Protein AF-A0A918YU32-F1 (afdb_monomer_lite)

Radius of gyration: 14.42 Å; chains: 1; bounding box: 31×28×45 Å

Foldseek 3Di:
DPPAAFEEEEEEDPVCVVLLVVVCVVCVVVVHHYRYQDDDPDDDDPVVVVVSVVVSLVSLVPGQKYKYFDPDDDDDDDDPPDPDDDDPVCPPTRIDIDGSDD

Organism: NCBI:txid68171

Structure (mmCIF, N/CA/C/O backbone):
data_AF-A0A918YU32-F1
#
_entry.id   AF-A0A918YU32-F1
#
loop_
_atom_site.group_PDB
_atom_site.id
_atom_site.type_symbol
_atom_site.label_atom_id
_atom_site.label_alt_id
_atom_site.label_comp_id
_atom_site.label_asym_id
_atom_site.label_entity_id
_atom_site.label_seq_id
_atom_site.pdbx_PDB_ins_code
_atom_site.Cartn_x
_atom_site.Cartn_y
_atom_site.Cartn_z
_atom_site.occupancy
_atom_site.B_iso_or_equiv
_atom_site.auth_seq_id
_atom_site.auth_comp_id
_atom_site.auth_asym_id
_atom_site.auth_atom_id
_atom_site.pdbx_PDB_model_num
ATOM 1 N N . MET A 1 1 ? -14.537 6.578 18.518 1.00 50.47 1 MET A N 1
ATOM 2 C CA . MET A 1 1 ? -13.839 6.345 17.236 1.00 50.47 1 MET A CA 1
ATOM 3 C C . MET A 1 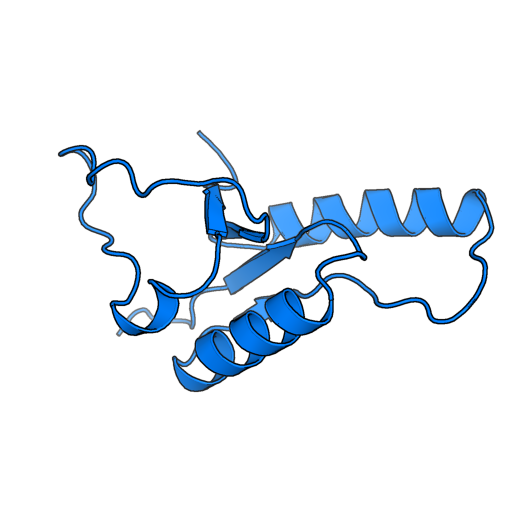1 ? -12.836 7.479 17.089 1.00 50.47 1 MET A C 1
ATOM 5 O O . MET A 1 1 ? -13.230 8.586 17.435 1.00 50.47 1 MET A O 1
ATOM 9 N N . PRO A 1 2 ? -11.564 7.239 16.723 1.00 58.81 2 PRO A N 1
ATOM 10 C CA . PRO A 1 2 ? -10.628 8.339 16.476 1.00 58.81 2 PRO A CA 1
ATOM 11 C C . PRO A 1 2 ? -11.186 9.278 15.392 1.00 58.81 2 PRO A C 1
ATOM 13 O O . PRO A 1 2 ? -11.921 8.820 14.519 1.00 58.81 2 PRO A O 1
ATOM 16 N N . ASP A 1 3 ? -10.837 10.567 15.448 1.00 81.81 3 ASP A N 1
ATOM 17 C CA . ASP A 1 3 ? -11.361 11.611 14.543 1.00 81.81 3 ASP A CA 1
ATOM 18 C C . ASP A 1 3 ? -11.017 11.382 13.061 1.00 81.81 3 ASP A C 1
ATOM 20 O O . ASP A 1 3 ? -11.610 11.997 12.175 1.00 81.81 3 ASP A O 1
ATOM 24 N N . ARG A 1 4 ? -10.076 10.475 12.773 1.00 89.44 4 ARG A N 1
ATOM 25 C CA . ARG A 1 4 ? -9.754 10.018 11.421 1.00 89.44 4 ARG A CA 1
ATOM 26 C C . ARG A 1 4 ? -9.454 8.516 11.383 1.00 89.44 4 ARG A C 1
ATOM 28 O O . ARG A 1 4 ? -8.981 7.974 12.389 1.00 89.44 4 ARG A O 1
ATOM 35 N N . PRO A 1 5 ? -9.665 7.856 10.229 1.00 92.25 5 PRO A N 1
ATOM 36 C CA . PRO A 1 5 ? -9.163 6.508 9.984 1.00 92.25 5 PRO A CA 1
ATOM 37 C C . PRO A 1 5 ? -7.652 6.388 10.236 1.00 92.25 5 PRO A C 1
ATOM 39 O O . PRO A 1 5 ? -6.893 7.334 9.997 1.00 92.25 5 PRO A O 1
ATOM 42 N N . GLU A 1 6 ? -7.219 5.211 10.692 1.00 92.19 6 GLU A N 1
ATOM 43 C CA . GLU A 1 6 ? -5.797 4.851 10.759 1.00 92.19 6 GLU A CA 1
ATOM 44 C C . GLU A 1 6 ? -5.225 4.755 9.337 1.00 92.19 6 GLU A C 1
ATOM 46 O O . GLU A 1 6 ? -5.887 4.227 8.442 1.00 92.19 6 GLU A O 1
ATOM 51 N N . ILE A 1 7 ? -4.005 5.248 9.130 1.00 94.56 7 ILE A N 1
ATOM 52 C CA . ILE A 1 7 ? -3.263 5.130 7.874 1.00 94.56 7 ILE A CA 1
ATOM 53 C C . ILE A 1 7 ? -2.181 4.065 8.053 1.00 94.56 7 ILE A C 1
ATOM 55 O O . ILE A 1 7 ? -1.308 4.192 8.912 1.00 94.56 7 ILE A O 1
ATOM 59 N N . VAL A 1 8 ? -2.209 3.020 7.230 1.00 93.62 8 VAL A N 1
ATOM 60 C CA . VAL A 1 8 ? -1.243 1.917 7.278 1.00 93.62 8 VAL A CA 1
ATOM 61 C C . VAL A 1 8 ? -0.503 1.823 5.957 1.00 93.62 8 VAL A C 1
ATOM 63 O O . VAL A 1 8 ? -1.113 1.573 4.919 1.00 93.62 8 VAL A O 1
ATOM 66 N N . CYS A 1 9 ? 0.821 1.962 5.994 1.00 94.69 9 CYS A N 1
ATOM 67 C CA . CYS A 1 9 ? 1.659 1.624 4.850 1.00 94.69 9 CYS A CA 1
ATOM 68 C C . CYS A 1 9 ? 1.936 0.125 4.875 1.00 94.69 9 CYS A C 1
ATOM 70 O O . CYS A 1 9 ? 2.536 -0.372 5.827 1.00 94.69 9 CYS A O 1
ATOM 72 N N . ILE A 1 10 ? 1.530 -0.596 3.834 1.00 92.75 10 ILE A N 1
ATOM 73 C CA . ILE A 1 10 ? 1.932 -1.992 3.661 1.00 92.75 10 ILE A CA 1
ATOM 74 C C . ILE A 1 10 ? 3.202 -2.043 2.812 1.00 92.75 10 ILE A C 1
ATOM 76 O O . ILE A 1 10 ? 3.377 -1.263 1.874 1.00 92.75 10 ILE A O 1
ATOM 80 N N . CYS A 1 11 ? 4.114 -2.941 3.147 1.00 89.38 11 CYS A N 1
ATOM 81 C CA . CYS A 1 11 ? 5.320 -3.184 2.369 1.00 89.38 11 CYS A CA 1
ATOM 82 C C . CYS A 1 11 ? 5.707 -4.658 2.434 1.00 89.38 11 CYS A C 1
ATOM 84 O O . CYS A 1 11 ? 5.215 -5.413 3.269 1.00 89.38 11 CYS A O 1
ATOM 86 N N . GLY A 1 12 ? 6.577 -5.092 1.534 1.00 86.50 12 GLY A N 1
ATOM 87 C CA . GLY A 1 12 ? 6.962 -6.490 1.438 1.00 86.50 12 GLY A CA 1
ATOM 88 C C . GLY A 1 12 ? 7.717 -6.762 0.150 1.00 86.50 12 GLY A C 1
ATOM 89 O O . GLY A 1 12 ? 7.856 -5.899 -0.715 1.00 86.50 12 GLY A O 1
ATOM 90 N N . SER A 1 13 ? 8.228 -7.982 0.029 1.00 83.75 13 SER A N 1
ATOM 91 C CA . SER A 1 13 ? 8.819 -8.436 -1.227 1.00 83.75 13 SER A CA 1
ATOM 92 C C . SER A 1 13 ? 7.726 -8.613 -2.284 1.00 83.75 13 SER A C 1
ATOM 94 O O . SER A 1 13 ? 6.642 -9.101 -1.971 1.00 83.75 13 SER A O 1
ATOM 96 N N . THR A 1 14 ? 8.028 -8.292 -3.545 1.00 83.00 14 THR A N 1
ATOM 97 C CA . THR A 1 14 ? 7.114 -8.496 -4.686 1.00 83.00 14 THR A CA 1
ATOM 98 C C . THR A 1 14 ? 6.679 -9.953 -4.855 1.00 83.00 14 THR A C 1
ATOM 100 O O . THR A 1 14 ? 5.617 -10.211 -5.409 1.00 83.00 14 THR A O 1
ATOM 103 N N . ARG A 1 15 ? 7.436 -10.911 -4.300 1.00 84.00 15 ARG A N 1
ATOM 104 C CA . ARG A 1 15 ? 7.045 -12.329 -4.224 1.00 84.00 15 ARG A CA 1
ATOM 105 C C . ARG A 1 15 ? 5.794 -12.597 -3.376 1.00 84.00 15 ARG A C 1
ATOM 107 O O . ARG A 1 15 ? 5.318 -13.721 -3.394 1.00 84.00 15 ARG A O 1
ATOM 114 N N . PHE A 1 16 ? 5.314 -11.604 -2.624 1.00 85.62 16 PHE A N 1
ATOM 115 C CA . PHE A 1 16 ? 4.146 -11.688 -1.743 1.00 85.62 16 PHE A CA 1
ATOM 116 C C . PHE A 1 16 ? 3.023 -10.730 -2.151 1.00 85.62 16 PHE A C 1
ATOM 118 O O . PHE A 1 16 ? 2.330 -10.164 -1.302 1.00 85.62 16 PHE A O 1
ATOM 125 N N . VAL A 1 17 ? 2.898 -10.440 -3.449 1.00 86.81 17 VAL A N 1
ATOM 126 C CA . VAL A 1 17 ? 1.906 -9.474 -3.941 1.00 86.81 17 VAL A CA 1
ATOM 127 C C . VAL A 1 17 ? 0.477 -9.906 -3.608 1.00 86.81 17 VAL A C 1
ATOM 129 O O . VAL A 1 17 ? -0.330 -9.075 -3.200 1.00 86.81 17 VAL A O 1
ATOM 132 N N . ASP A 1 18 ? 0.176 -11.203 -3.676 1.00 87.88 18 ASP A N 1
ATOM 133 C CA . ASP A 1 18 ? -1.161 -11.720 -3.388 1.00 87.88 18 ASP A CA 1
ATOM 134 C C . ASP A 1 18 ? -1.504 -11.625 -1.896 1.00 87.88 18 ASP A C 1
ATOM 136 O O . ASP A 1 18 ? -2.616 -11.231 -1.536 1.00 87.88 18 ASP A O 1
ATOM 140 N N . GLU A 1 19 ? -0.541 -11.883 -1.010 1.00 86.62 19 GLU A N 1
ATOM 141 C CA . GLU A 1 19 ? -0.697 -11.677 0.428 1.00 86.62 19 GLU A CA 1
ATOM 142 C C . GLU A 1 19 ? -0.841 -10.191 0.766 1.00 86.62 19 GLU A C 1
ATOM 144 O O . GLU A 1 19 ? -1.705 -9.824 1.563 1.00 86.62 19 GLU A O 1
ATOM 149 N N . MET A 1 20 ? -0.053 -9.314 0.134 1.00 89.00 20 MET A N 1
ATOM 150 C CA . MET A 1 20 ? -0.198 -7.864 0.298 1.00 89.00 20 MET A CA 1
ATOM 151 C C . MET A 1 20 ? -1.579 -7.378 -0.167 1.00 89.00 20 MET A C 1
ATOM 153 O O . MET A 1 20 ? -2.195 -6.560 0.518 1.00 89.00 20 MET A O 1
ATOM 157 N N . ARG A 1 21 ? -2.109 -7.909 -1.277 1.00 90.31 21 ARG A N 1
ATOM 158 C CA . ARG A 1 21 ? -3.471 -7.621 -1.762 1.00 90.31 21 ARG A CA 1
ATOM 159 C C . ARG A 1 21 ? -4.544 -8.124 -0.797 1.00 90.31 21 ARG A C 1
ATOM 161 O O . ARG A 1 21 ? -5.522 -7.415 -0.560 1.00 90.31 21 ARG A O 1
ATOM 168 N N . ALA A 1 22 ? -4.366 -9.312 -0.217 1.00 88.81 22 ALA A N 1
ATOM 169 C CA . ALA A 1 22 ? -5.278 -9.842 0.794 1.00 88.81 22 ALA A CA 1
ATOM 170 C C . ALA A 1 22 ? -5.309 -8.947 2.042 1.00 88.81 22 ALA A C 1
ATOM 172 O O . ALA A 1 22 ? -6.382 -8.509 2.447 1.00 88.81 22 ALA A O 1
ATOM 173 N N . VAL A 1 23 ? -4.139 -8.578 2.574 1.00 87.31 23 VAL A N 1
ATOM 174 C CA . VAL A 1 23 ? -4.044 -7.686 3.738 1.00 87.31 23 VAL A CA 1
ATOM 175 C C . VAL A 1 23 ? -4.616 -6.299 3.443 1.00 87.31 23 VAL A C 1
ATOM 177 O O . VAL A 1 23 ? -5.307 -5.733 4.287 1.00 87.31 23 VAL A O 1
ATOM 180 N N . ASN A 1 24 ? -4.373 -5.752 2.248 1.00 92.69 24 ASN A N 1
ATOM 181 C CA . ASN A 1 24 ? -4.965 -4.484 1.824 1.00 92.69 24 ASN A CA 1
ATOM 182 C C . ASN A 1 24 ? -6.500 -4.534 1.890 1.00 92.69 24 ASN A C 1
ATOM 184 O O . ASN A 1 24 ? -7.132 -3.663 2.490 1.00 92.69 24 ASN A O 1
ATOM 188 N N . ARG A 1 25 ? -7.097 -5.584 1.316 1.00 89.12 25 ARG A N 1
ATOM 189 C CA . ARG A 1 25 ? -8.550 -5.782 1.320 1.00 89.12 25 ARG A CA 1
ATOM 190 C C . ARG A 1 25 ? -9.101 -5.882 2.743 1.00 89.12 25 ARG A C 1
ATOM 192 O O . ARG A 1 25 ? -10.076 -5.204 3.056 1.00 89.12 25 ARG A O 1
ATOM 199 N N . ASP A 1 26 ? -8.468 -6.681 3.597 1.00 87.38 26 ASP A N 1
ATOM 200 C CA . ASP A 1 26 ? -8.938 -6.914 4.965 1.00 87.38 26 ASP A CA 1
ATOM 201 C C . ASP A 1 26 ? -8.848 -5.628 5.814 1.00 87.38 26 ASP A C 1
ATOM 203 O O . ASP A 1 26 ? -9.813 -5.246 6.475 1.00 87.38 26 ASP A O 1
ATOM 207 N N . LEU A 1 27 ? -7.742 -4.878 5.710 1.00 87.31 27 LEU A N 1
ATOM 208 C CA . LEU A 1 27 ? -7.585 -3.567 6.357 1.00 87.31 27 LEU A CA 1
ATOM 209 C C . LEU A 1 27 ? -8.603 -2.540 5.846 1.00 87.31 27 LEU A C 1
ATOM 211 O O . LEU A 1 27 ? -9.184 -1.794 6.636 1.00 87.31 27 LEU A O 1
ATOM 215 N N . THR A 1 28 ? -8.849 -2.517 4.537 1.00 92.25 28 THR A N 1
ATOM 216 C CA . THR A 1 28 ? -9.846 -1.626 3.936 1.00 92.25 28 THR A CA 1
ATOM 217 C C . THR A 1 28 ? -11.240 -1.912 4.499 1.00 92.25 28 THR A C 1
ATOM 219 O O . THR A 1 28 ? -11.944 -0.982 4.892 1.00 92.25 28 THR A O 1
ATOM 222 N N . PHE A 1 29 ? -11.633 -3.186 4.620 1.00 89.69 29 PHE A N 1
ATOM 223 C CA . PHE A 1 29 ? -12.908 -3.555 5.246 1.00 89.69 29 PHE A CA 1
ATOM 224 C C . PHE A 1 29 ? -12.971 -3.224 6.742 1.00 89.69 29 PHE A C 1
ATOM 226 O O . PHE A 1 29 ? -14.051 -2.927 7.250 1.00 89.69 29 PHE A O 1
ATOM 233 N N . ALA A 1 30 ? -11.830 -3.195 7.431 1.00 88.44 30 ALA A N 1
ATOM 234 C CA . ALA A 1 30 ? -11.721 -2.724 8.810 1.00 88.44 30 ALA A CA 1
ATOM 235 C C . ALA A 1 30 ? -11.762 -1.183 8.949 1.00 88.44 30 ALA A C 1
ATOM 237 O O . ALA A 1 30 ? -11.647 -0.665 10.061 1.00 88.44 30 ALA A O 1
ATOM 238 N N . GLY A 1 31 ? -11.929 -0.438 7.848 1.00 91.44 31 GLY A N 1
ATOM 239 C CA . GLY A 1 31 ? -12.014 1.025 7.852 1.00 91.44 31 GLY A CA 1
ATOM 240 C C . GLY A 1 31 ? -10.659 1.730 7.960 1.00 91.44 31 GLY A C 1
ATOM 241 O O . GLY A 1 31 ? -10.598 2.868 8.423 1.00 91.44 31 GLY A O 1
ATOM 242 N N . VAL A 1 32 ? -9.574 1.062 7.562 1.00 94.12 32 VAL A N 1
ATOM 243 C CA . VAL A 1 32 ? -8.206 1.601 7.546 1.00 94.12 32 VAL A CA 1
ATOM 244 C C . VAL A 1 32 ? -7.883 2.170 6.161 1.00 94.12 32 VAL A C 1
ATOM 246 O O . VAL A 1 32 ? -8.204 1.563 5.141 1.00 94.12 32 VAL A O 1
ATOM 249 N N . ILE A 1 33 ? -7.200 3.315 6.110 1.00 95.94 33 ILE A N 1
ATOM 250 C CA . ILE A 1 33 ? -6.612 3.838 4.872 1.00 95.94 33 ILE A CA 1
ATOM 251 C C . ILE A 1 33 ? -5.314 3.078 4.608 1.00 95.94 33 ILE A C 1
ATOM 253 O O . ILE A 1 33 ? -4.357 3.180 5.375 1.00 95.94 33 ILE A O 1
ATOM 257 N N . VAL A 1 34 ? -5.263 2.332 3.508 1.00 95.25 34 VAL A N 1
ATOM 258 C CA . VAL A 1 34 ? -4.088 1.535 3.148 1.00 95.25 34 VAL A CA 1
ATOM 259 C C . VAL A 1 34 ? -3.254 2.245 2.089 1.00 95.25 34 VAL A C 1
ATOM 261 O O . VAL A 1 34 ? -3.739 2.597 1.015 1.00 95.25 34 VAL A O 1
ATOM 264 N N . VAL A 1 35 ? -1.965 2.405 2.372 1.00 96.00 35 VAL A N 1
ATOM 265 C CA . VAL A 1 35 ? -0.965 2.900 1.428 1.00 96.00 35 VAL A CA 1
ATOM 266 C C . VAL A 1 35 ? -0.160 1.706 0.916 1.00 96.00 35 VAL A C 1
ATOM 268 O O . VAL A 1 35 ? 0.772 1.235 1.567 1.00 96.00 35 VAL A O 1
ATOM 271 N N . ALA A 1 36 ? -0.551 1.185 -0.247 1.00 91.06 36 ALA A N 1
ATOM 272 C CA . ALA A 1 36 ? 0.076 0.022 -0.875 1.00 91.06 36 ALA A CA 1
ATOM 273 C C . ALA A 1 36 ? 1.340 0.386 -1.683 1.00 91.06 36 ALA A C 1
ATOM 275 O O . ALA A 1 36 ? 1.459 1.525 -2.167 1.00 91.06 36 ALA A O 1
ATOM 276 N N . PRO A 1 37 ? 2.305 -0.541 -1.859 1.00 84.88 37 PRO A N 1
ATOM 277 C CA . PRO A 1 37 ? 3.400 -0.354 -2.806 1.00 84.88 37 PRO A CA 1
ATOM 278 C C . PRO A 1 37 ? 2.849 -0.215 -4.232 1.00 84.88 37 PRO A C 1
ATOM 280 O O . PRO A 1 37 ? 1.742 -0.651 -4.529 1.00 84.88 37 PRO A O 1
ATOM 283 N N . GLY A 1 38 ? 3.609 0.445 -5.108 1.00 81.00 38 GLY A N 1
ATOM 284 C CA . GLY A 1 38 ? 3.268 0.450 -6.530 1.00 81.00 38 GLY A CA 1
ATOM 285 C C . GLY A 1 38 ? 3.581 -0.919 -7.120 1.00 81.00 38 GLY A C 1
ATOM 286 O O . GLY A 1 38 ? 4.708 -1.389 -6.977 1.00 81.00 38 GLY A O 1
ATOM 287 N N . GLU A 1 39 ? 2.599 -1.549 -7.752 1.00 76.50 39 GLU A N 1
ATOM 288 C CA . GLU A 1 39 ? 2.818 -2.742 -8.564 1.00 76.50 39 GLU A CA 1
ATOM 289 C C . GLU A 1 39 ? 3.272 -2.277 -9.954 1.00 76.50 39 GLU A C 1
ATOM 291 O O . GLU A 1 39 ? 2.632 -1.421 -10.566 1.00 76.50 39 GLU A O 1
ATOM 296 N N . ALA A 1 40 ? 4.422 -2.767 -10.411 1.00 71.44 40 ALA A N 1
ATOM 297 C CA . ALA A 1 40 ? 4.911 -2.533 -11.762 1.00 71.44 40 ALA A CA 1
ATOM 298 C C . ALA A 1 40 ? 4.929 -3.881 -12.481 1.00 71.44 40 ALA A C 1
ATOM 300 O O . ALA A 1 40 ? 5.677 -4.773 -12.080 1.00 71.44 40 ALA A O 1
ATOM 301 N N . ASP A 1 41 ? 4.093 -4.019 -13.509 1.00 69.50 41 ASP A N 1
ATOM 302 C CA . ASP A 1 41 ? 4.005 -5.241 -14.318 1.00 69.50 41 ASP A CA 1
ATOM 303 C C . ASP A 1 41 ? 5.200 -5.385 -15.284 1.00 69.50 41 ASP A C 1
ATOM 305 O O . ASP A 1 41 ? 5.497 -6.481 -15.756 1.00 69.50 41 ASP A O 1
ATOM 309 N N . ASP A 1 42 ? 5.924 -4.286 -15.526 1.00 74.81 42 ASP A N 1
ATOM 310 C CA . ASP A 1 42 ? 7.033 -4.192 -16.475 1.00 74.81 42 ASP A CA 1
ATOM 311 C C . ASP A 1 42 ? 8.411 -4.079 -15.801 1.00 74.81 42 ASP A C 1
ATOM 313 O O . ASP A 1 42 ? 8.560 -3.654 -14.651 1.00 74.81 42 ASP A O 1
ATOM 317 N N . LEU A 1 43 ? 9.456 -4.387 -16.577 1.00 77.88 43 LEU A N 1
ATOM 318 C CA . LEU A 1 43 ? 10.846 -4.077 -16.237 1.00 77.88 43 LEU A CA 1
ATOM 319 C C . LEU A 1 43 ? 11.012 -2.567 -16.008 1.00 77.88 43 LEU A C 1
ATOM 321 O O . LEU A 1 43 ? 11.017 -1.771 -16.947 1.00 77.88 43 LEU A O 1
ATOM 325 N N . ILE A 1 44 ? 11.186 -2.177 -14.746 1.00 85.62 44 ILE A N 1
ATOM 326 C CA . ILE A 1 44 ? 11.476 -0.793 -14.374 1.00 85.62 44 ILE A CA 1
ATOM 327 C C . ILE A 1 44 ? 12.951 -0.464 -14.614 1.00 85.62 44 ILE A C 1
ATOM 329 O O . ILE A 1 44 ? 13.849 -1.251 -14.319 1.00 85.62 44 ILE A O 1
ATOM 333 N N . THR A 1 45 ? 13.208 0.739 -15.116 1.00 91.81 45 THR A N 1
ATOM 334 C CA . THR A 1 45 ? 14.564 1.296 -15.200 1.00 91.81 45 THR A CA 1
ATOM 335 C C . THR A 1 45 ? 15.119 1.597 -13.806 1.00 91.81 45 THR A C 1
ATOM 337 O O . THR A 1 45 ? 14.360 1.860 -12.869 1.00 91.81 45 THR A O 1
ATOM 340 N N . ASP A 1 46 ? 16.444 1.678 -13.671 1.00 90.62 46 ASP A N 1
ATOM 341 C CA . ASP A 1 46 ? 17.087 2.065 -12.405 1.00 90.62 46 ASP A CA 1
ATOM 342 C C . ASP A 1 46 ? 16.596 3.427 -11.897 1.00 90.62 46 ASP A C 1
ATOM 344 O O . ASP A 1 46 ? 16.352 3.607 -10.705 1.00 90.62 46 ASP A O 1
ATOM 348 N N . LYS A 1 47 ? 16.353 4.377 -12.810 1.00 92.19 47 LYS A N 1
ATOM 349 C CA . LYS A 1 47 ? 15.802 5.695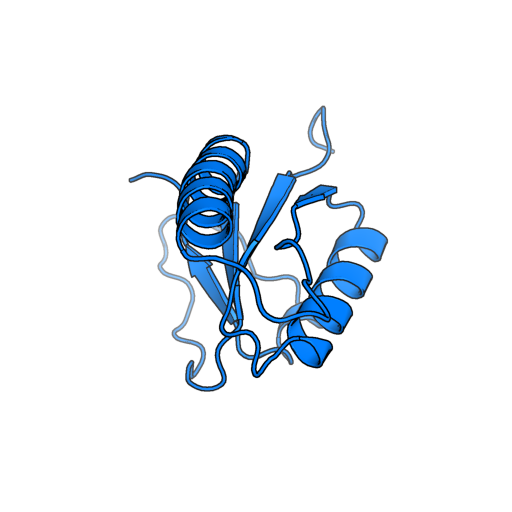 -12.466 1.00 92.19 47 LYS A CA 1
ATOM 350 C C . LYS A 1 47 ? 14.392 5.591 -11.878 1.00 92.19 47 LYS A C 1
ATOM 352 O O . LYS A 1 47 ? 14.084 6.283 -10.908 1.00 92.19 47 LYS A O 1
ATOM 357 N N . GLN A 1 48 ? 13.535 4.745 -12.453 1.00 90.50 48 GLN A N 1
ATOM 358 C CA . GLN A 1 48 ? 12.193 4.496 -11.918 1.00 90.50 48 GLN A CA 1
ATOM 359 C C . GLN A 1 48 ? 12.266 3.789 -10.568 1.00 90.50 48 GLN A C 1
ATOM 361 O O . GLN A 1 48 ? 11.552 4.183 -9.653 1.00 90.50 48 GLN A O 1
ATOM 366 N N . LYS A 1 49 ? 13.167 2.815 -10.412 1.00 87.31 49 LYS A N 1
ATOM 367 C CA . LYS A 1 49 ? 13.399 2.139 -9.135 1.00 87.31 49 LYS A CA 1
ATOM 368 C C . LYS A 1 49 ? 13.786 3.126 -8.036 1.00 87.31 49 LYS A C 1
ATOM 370 O O . LYS A 1 49 ? 13.120 3.166 -7.011 1.00 87.31 49 LYS A O 1
ATOM 375 N N . THR A 1 50 ? 14.770 3.996 -8.273 1.00 90.69 50 THR A N 1
ATOM 376 C CA . THR A 1 50 ? 15.165 5.025 -7.295 1.00 90.69 50 THR A CA 1
ATOM 377 C C . THR A 1 50 ? 14.008 5.967 -6.944 1.00 90.69 50 THR A C 1
ATOM 379 O O . THR A 1 50 ? 13.833 6.328 -5.781 1.00 90.69 50 THR A O 1
ATOM 382 N N . ALA A 1 51 ? 13.192 6.356 -7.928 1.00 90.94 51 ALA A N 1
ATOM 383 C CA . ALA A 1 51 ? 12.013 7.183 -7.678 1.00 90.94 51 ALA A CA 1
ATOM 384 C C . ALA A 1 51 ? 10.950 6.446 -6.842 1.00 90.94 51 ALA A C 1
ATOM 386 O O . ALA A 1 51 ? 10.352 7.045 -5.948 1.00 90.94 51 ALA A O 1
ATOM 387 N N . LEU A 1 52 ? 10.736 5.152 -7.098 1.00 89.62 52 LEU A N 1
ATOM 388 C CA . LEU A 1 52 ? 9.824 4.304 -6.329 1.00 89.62 52 LEU A CA 1
ATOM 389 C C . LEU A 1 52 ? 10.326 4.066 -4.900 1.00 89.62 52 LEU A C 1
ATOM 391 O O . LEU A 1 52 ? 9.517 4.121 -3.977 1.00 89.62 52 LEU A O 1
ATOM 395 N N . ASP A 1 53 ? 11.633 3.890 -4.700 1.00 87.44 53 ASP A N 1
ATOM 396 C CA . ASP A 1 53 ? 12.249 3.751 -3.375 1.00 87.44 53 ASP A CA 1
ATOM 397 C C . ASP A 1 53 ? 12.040 5.026 -2.540 1.00 87.44 53 ASP A C 1
ATOM 399 O O . ASP A 1 53 ? 11.566 4.971 -1.404 1.00 87.44 53 ASP A O 1
ATOM 403 N N . ALA A 1 54 ? 12.305 6.200 -3.125 1.00 91.50 54 ALA A N 1
ATOM 404 C CA . ALA A 1 54 ? 12.061 7.481 -2.464 1.00 91.50 54 ALA A CA 1
ATOM 405 C C . ALA A 1 54 ? 10.568 7.696 -2.157 1.00 91.50 54 ALA A C 1
ATOM 407 O O . ALA A 1 54 ? 10.216 8.159 -1.070 1.00 91.50 54 ALA A O 1
ATOM 408 N N . LEU A 1 55 ? 9.679 7.331 -3.088 1.00 92.38 55 LEU A N 1
ATOM 409 C CA . LEU A 1 55 ? 8.234 7.381 -2.870 1.00 92.38 55 LEU A CA 1
ATOM 410 C C . LEU A 1 55 ? 7.802 6.435 -1.742 1.00 92.38 55 LEU A C 1
ATOM 412 O O . LEU A 1 55 ? 6.931 6.793 -0.952 1.00 92.38 55 LEU A O 1
ATOM 416 N N . HIS A 1 56 ? 8.405 5.251 -1.636 1.00 88.88 56 HIS A N 1
ATOM 417 C CA . HIS A 1 56 ? 8.100 4.289 -0.582 1.00 88.88 56 HIS A CA 1
ATOM 418 C C . HIS A 1 56 ? 8.421 4.839 0.812 1.00 88.88 56 HIS A C 1
ATOM 420 O O . HIS A 1 56 ? 7.602 4.717 1.719 1.00 88.88 56 HIS A O 1
ATOM 426 N N . LEU A 1 57 ? 9.550 5.533 0.968 1.00 89.69 57 LEU A N 1
ATOM 427 C CA . LEU A 1 57 ? 9.892 6.205 2.226 1.00 89.69 57 LEU A CA 1
ATOM 428 C C . LEU A 1 57 ? 8.871 7.291 2.592 1.00 89.69 57 LEU A C 1
ATOM 430 O O . LEU A 1 57 ? 8.425 7.359 3.731 1.00 89.69 57 LEU A O 1
ATOM 434 N N . ARG A 1 58 ? 8.400 8.077 1.616 1.00 93.19 58 ARG A N 1
ATOM 435 C CA . ARG A 1 58 ? 7.341 9.074 1.859 1.00 93.19 58 ARG A CA 1
ATOM 436 C C . ARG A 1 58 ? 6.002 8.448 2.251 1.00 93.19 58 ARG A C 1
ATOM 438 O O . ARG A 1 58 ? 5.260 9.035 3.031 1.00 93.19 58 ARG A O 1
ATOM 445 N N . LYS A 1 59 ? 5.684 7.263 1.721 1.00 91.81 59 LYS A N 1
ATOM 446 C CA . LYS A 1 59 ? 4.501 6.486 2.126 1.00 91.81 59 LYS A CA 1
ATOM 447 C C . LYS A 1 59 ? 4.608 6.020 3.579 1.00 91.81 59 LYS A C 1
ATOM 449 O O . LYS A 1 59 ? 3.606 6.045 4.287 1.00 91.81 59 LYS A O 1
ATOM 454 N N . ILE A 1 60 ? 5.809 5.636 4.012 1.00 88.19 60 ILE A N 1
ATOM 455 C CA . ILE A 1 60 ? 6.101 5.291 5.407 1.00 88.19 60 ILE A CA 1
ATOM 456 C C . ILE A 1 60 ? 5.933 6.518 6.310 1.00 88.19 60 ILE A C 1
ATOM 458 O O . ILE A 1 60 ? 5.219 6.418 7.302 1.00 88.19 60 ILE A O 1
ATOM 462 N N . ASP A 1 61 ? 6.505 7.667 5.934 1.00 88.75 61 ASP A N 1
ATOM 463 C CA . ASP A 1 61 ? 6.397 8.921 6.700 1.00 88.75 61 ASP A CA 1
ATOM 464 C C . ASP A 1 61 ? 4.937 9.360 6.922 1.00 88.75 61 ASP A C 1
ATOM 466 O O . ASP A 1 61 ? 4.606 9.951 7.947 1.00 88.75 61 ASP A O 1
ATOM 470 N N . LEU A 1 62 ? 4.062 9.099 5.945 1.00 91.44 62 LEU A N 1
ATOM 471 C CA . LEU A 1 62 ? 2.641 9.456 5.996 1.00 91.44 62 LEU A CA 1
ATOM 472 C C . LEU A 1 62 ? 1.821 8.546 6.927 1.00 91.44 62 LEU A C 1
ATOM 474 O O . LEU A 1 62 ? 0.747 8.943 7.380 1.00 91.44 62 LEU A O 1
ATOM 478 N N . ALA A 1 63 ? 2.266 7.312 7.149 1.00 91.12 63 ALA A N 1
ATOM 479 C CA . ALA A 1 63 ? 1.471 6.303 7.831 1.00 91.12 63 ALA A CA 1
ATOM 480 C C . ALA A 1 63 ? 1.570 6.412 9.356 1.00 91.12 63 ALA A C 1
ATOM 482 O O . ALA A 1 63 ? 2.598 6.783 9.910 1.00 91.12 63 ALA A O 1
ATOM 483 N N . ASP A 1 64 ? 0.507 6.005 10.050 1.00 90.06 64 ASP A N 1
ATOM 484 C CA . ASP A 1 64 ? 0.514 5.846 11.507 1.00 90.06 64 ASP A CA 1
ATOM 485 C C . ASP A 1 64 ? 1.312 4.599 11.917 1.00 90.06 64 ASP A C 1
ATOM 487 O O . ASP A 1 64 ? 1.937 4.553 12.978 1.00 90.06 64 ASP A O 1
ATOM 491 N N . ARG A 1 65 ? 1.292 3.565 11.064 1.00 87.56 65 ARG A N 1
ATOM 492 C CA . ARG A 1 65 ? 2.083 2.342 11.223 1.00 87.56 65 ARG A CA 1
ATOM 493 C C . ARG A 1 65 ? 2.478 1.719 9.887 1.00 87.56 65 ARG A C 1
ATOM 495 O O . ARG A 1 65 ? 1.776 1.869 8.887 1.00 87.56 65 ARG A O 1
ATOM 502 N N . VAL A 1 66 ? 3.573 0.964 9.891 1.00 87.31 66 VAL A N 1
ATOM 503 C CA . VAL A 1 66 ? 4.042 0.181 8.744 1.00 87.31 66 VAL A CA 1
ATOM 504 C C . VAL A 1 66 ? 3.799 -1.298 9.004 1.00 87.31 66 VAL A C 1
ATOM 506 O O . VAL A 1 66 ? 4.049 -1.819 10.093 1.00 87.31 66 VAL A O 1
ATOM 509 N N . LEU A 1 67 ? 3.301 -1.983 7.988 1.00 89.00 67 LEU A N 1
ATOM 510 C CA . LEU A 1 67 ? 2.973 -3.390 8.034 1.00 89.00 67 LEU A CA 1
ATOM 511 C C . LEU A 1 67 ? 3.788 -4.133 6.971 1.00 89.00 67 LEU A C 1
ATOM 513 O O . LEU A 1 67 ? 3.555 -3.972 5.776 1.00 89.00 67 LEU A O 1
ATOM 517 N N . VAL A 1 68 ? 4.762 -4.927 7.417 1.00 87.81 68 VAL A N 1
ATOM 518 C CA . VAL A 1 68 ? 5.677 -5.664 6.537 1.00 87.81 68 VAL A CA 1
ATOM 519 C C . VAL A 1 68 ? 5.177 -7.091 6.344 1.00 87.81 68 VAL A C 1
ATOM 521 O O . VAL A 1 68 ? 5.173 -7.878 7.290 1.00 87.81 68 VAL A O 1
ATOM 524 N N . VAL A 1 69 ? 4.794 -7.450 5.123 1.00 85.12 69 VAL A N 1
ATOM 525 C CA . VAL A 1 69 ? 4.357 -8.801 4.754 1.00 85.12 69 VAL A CA 1
ATOM 526 C C . VAL A 1 69 ? 5.580 -9.670 4.438 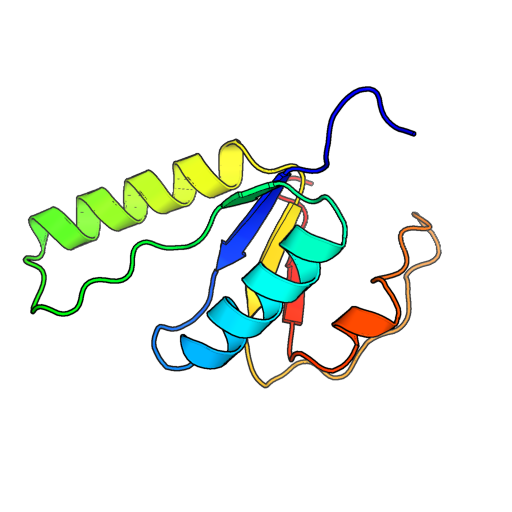1.00 85.12 69 VAL A C 1
ATOM 528 O O . VAL A 1 69 ? 6.332 -9.410 3.494 1.00 85.12 69 VAL A O 1
ATOM 531 N N . ASN A 1 70 ? 5.813 -10.698 5.258 1.00 76.94 70 ASN A N 1
ATOM 532 C CA . ASN A 1 70 ? 6.896 -11.672 5.115 1.00 76.94 70 ASN A CA 1
ATOM 533 C C . ASN A 1 70 ? 6.577 -12.976 5.868 1.00 76.94 70 ASN A C 1
ATOM 535 O O . ASN A 1 70 ? 6.313 -12.926 7.064 1.00 76.94 70 ASN A O 1
ATOM 539 N N . VAL A 1 71 ? 6.739 -14.140 5.221 1.00 57.84 71 VAL A N 1
ATOM 540 C CA . VAL A 1 71 ? 6.442 -15.518 5.709 1.00 57.84 71 VAL A CA 1
ATOM 541 C C . VAL A 1 71 ? 7.144 -15.995 6.998 1.00 57.84 71 VAL A C 1
ATOM 543 O O . VAL A 1 71 ? 7.005 -17.158 7.357 1.00 57.84 71 VAL A O 1
ATOM 546 N N . ASN A 1 72 ? 7.889 -15.153 7.722 1.00 43.69 72 ASN A N 1
ATOM 547 C CA . ASN A 1 72 ? 8.830 -15.597 8.762 1.00 43.69 72 ASN A CA 1
ATOM 548 C C . ASN A 1 72 ? 8.625 -15.014 10.173 1.00 43.69 72 ASN A C 1
ATOM 550 O O . ASN A 1 72 ? 9.592 -14.891 10.922 1.00 43.69 72 ASN A O 1
ATOM 554 N N . VAL A 1 73 ? 7.395 -14.700 10.595 1.00 41.62 73 VAL A N 1
ATOM 555 C CA . VAL A 1 73 ? 7.145 -14.333 12.003 1.00 41.62 73 VAL A CA 1
ATOM 556 C C . VAL A 1 73 ? 6.180 -15.283 12.703 1.00 41.62 73 VAL A C 1
ATOM 558 O O . VAL A 1 73 ? 4.973 -15.289 12.489 1.00 41.62 73 VAL A O 1
ATOM 561 N N . ARG A 1 74 ? 6.762 -16.061 13.623 1.00 32.22 74 ARG A N 1
ATOM 562 C CA . ARG A 1 74 ? 6.087 -16.609 14.798 1.00 32.22 74 ARG A CA 1
ATOM 563 C C . ARG A 1 74 ? 5.700 -15.420 15.683 1.00 32.22 74 ARG A C 1
ATOM 565 O O . ARG A 1 74 ? 6.580 -14.678 16.109 1.00 32.22 74 ARG A O 1
ATOM 572 N N . LEU A 1 75 ? 4.404 -15.249 15.937 1.00 39.97 75 LEU A N 1
ATOM 573 C CA . LEU A 1 75 ? 3.839 -14.238 16.837 1.00 39.97 75 LEU A CA 1
ATOM 574 C C . LEU A 1 75 ? 4.568 -14.270 18.196 1.00 39.97 75 LEU A C 1
ATOM 576 O O . LEU A 1 75 ? 4.350 -15.192 18.983 1.00 39.97 75 LEU A O 1
ATOM 580 N N . SER A 1 76 ? 5.433 -13.297 18.489 1.00 29.16 76 SER A N 1
ATOM 581 C CA . SER A 1 76 ? 5.853 -13.042 19.868 1.00 29.16 76 SER A CA 1
ATOM 582 C C . SER A 1 76 ? 4.776 -12.194 20.549 1.00 29.16 76 SER A C 1
ATOM 584 O O . SER A 1 76 ? 4.180 -11.301 19.950 1.00 29.16 76 SER A O 1
ATOM 586 N N . SER A 1 77 ? 4.450 -12.563 21.785 1.00 26.22 77 SER A N 1
ATOM 587 C CA . SER A 1 77 ? 3.370 -11.989 22.592 1.00 26.22 77 SER A CA 1
ATOM 588 C C . SER A 1 77 ? 3.444 -10.459 22.702 1.00 26.22 77 SER A C 1
ATOM 590 O O . SER A 1 77 ? 4.548 -9.910 22.659 1.00 26.22 77 SER A O 1
ATOM 592 N N . PRO A 1 78 ? 2.315 -9.763 22.947 1.00 33.97 78 PRO A N 1
ATOM 593 C CA . PRO A 1 78 ? 2.336 -8.323 23.187 1.00 33.97 78 PRO A CA 1
ATOM 594 C C . PRO A 1 78 ? 3.274 -7.982 24.353 1.00 33.97 78 PRO A C 1
ATOM 596 O O . PRO A 1 78 ? 3.214 -8.609 25.412 1.00 33.97 78 PRO A O 1
ATOM 599 N N . SER A 1 79 ? 4.149 -6.990 24.163 1.00 31.41 79 SER A N 1
ATOM 600 C CA . SER A 1 79 ? 4.891 -6.394 25.273 1.00 31.41 79 SER A CA 1
ATOM 601 C C . SER A 1 79 ? 3.924 -5.536 26.111 1.00 31.41 79 SER A C 1
ATOM 603 O O . SER A 1 79 ? 3.011 -4.917 25.560 1.00 31.41 79 SER A O 1
ATOM 605 N N . PRO A 1 80 ? 4.080 -5.475 27.445 1.00 36.06 80 PRO A N 1
ATOM 606 C CA . PRO A 1 80 ? 3.082 -4.886 28.347 1.00 36.06 80 PRO A CA 1
ATOM 607 C C . PRO A 1 80 ? 2.987 -3.349 28.279 1.00 36.06 80 PRO A C 1
ATOM 609 O O . PRO A 1 80 ? 2.276 -2.742 29.075 1.00 36.06 80 PRO A O 1
ATOM 612 N N . ARG A 1 81 ? 3.686 -2.695 27.342 1.00 33.81 81 ARG A N 1
ATOM 613 C CA . ARG A 1 81 ? 3.699 -1.235 27.170 1.00 33.81 81 ARG A CA 1
ATOM 614 C C . ARG A 1 81 ? 3.114 -0.823 25.817 1.00 33.81 81 ARG A C 1
ATOM 616 O O . ARG A 1 81 ? 3.808 -0.218 25.015 1.00 33.81 81 ARG A O 1
ATOM 623 N N . SER A 1 82 ? 1.857 -1.198 25.570 1.00 34.84 82 SER A N 1
ATOM 624 C CA . SER A 1 82 ? 0.870 -0.530 24.693 1.00 34.84 82 SER A CA 1
ATOM 625 C C . SER A 1 82 ? -0.192 -1.557 24.263 1.00 34.84 82 SER A C 1
ATOM 627 O O . SER A 1 82 ? 0.143 -2.528 23.58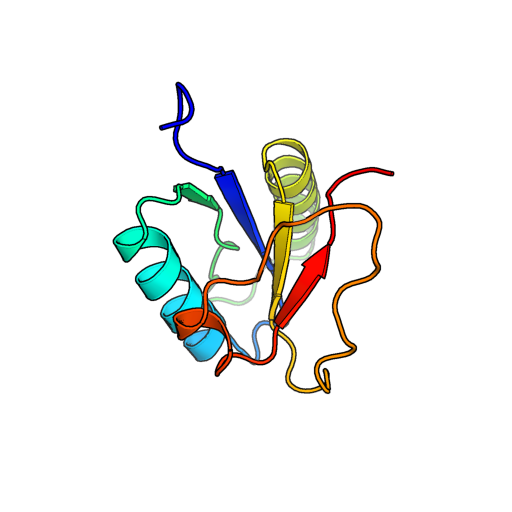1 1.00 34.84 82 SER A O 1
ATOM 629 N N . PRO A 1 83 ? -1.475 -1.403 24.634 1.00 35.94 83 PRO A N 1
ATOM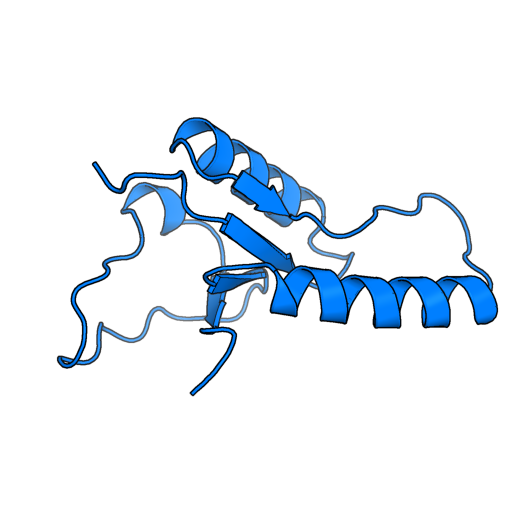 630 C CA . PRO A 1 83 ? -2.521 -2.318 24.213 1.00 35.94 83 PRO A CA 1
ATOM 631 C C . PRO A 1 83 ? -3.015 -1.913 22.820 1.00 35.94 83 PRO A C 1
ATOM 633 O O . PRO A 1 83 ? -4.053 -1.273 22.677 1.00 35.94 83 PRO A O 1
ATOM 636 N N . ARG A 1 84 ? -2.301 -2.299 21.763 1.00 43.22 84 ARG A N 1
ATOM 637 C CA . ARG A 1 84 ? -2.929 -2.442 20.442 1.00 43.22 84 ARG A CA 1
ATOM 638 C C . ARG A 1 84 ? -2.736 -3.865 19.961 1.00 43.22 84 ARG A C 1
ATOM 640 O O . ARG A 1 84 ? -1.718 -4.230 19.383 1.00 43.22 84 ARG A O 1
ATOM 647 N N . ALA A 1 85 ? -3.735 -4.683 20.282 1.00 43.47 85 ALA A N 1
ATOM 648 C CA . ALA A 1 85 ? -3.892 -5.999 19.702 1.00 43.47 85 ALA A CA 1
ATOM 649 C C . ALA A 1 85 ? -3.975 -5.858 18.179 1.00 43.47 85 ALA A C 1
ATOM 651 O O . ALA A 1 85 ? -4.730 -5.032 17.667 1.00 43.47 85 ALA A O 1
ATOM 652 N N . VAL A 1 86 ? -3.212 -6.684 17.466 1.00 44.56 86 VAL A N 1
ATOM 653 C CA . VAL A 1 86 ? -3.494 -6.956 16.057 1.00 44.56 86 VAL A CA 1
ATOM 654 C C . VAL A 1 86 ? -4.936 -7.478 15.994 1.00 44.56 86 VAL A C 1
ATOM 656 O O . VAL A 1 86 ? -5.258 -8.383 16.781 1.00 44.56 86 VAL A O 1
ATOM 659 N N . PRO A 1 87 ? -5.805 -6.914 15.133 1.00 43.47 87 PRO A N 1
ATOM 660 C CA . PRO A 1 87 ? -7.153 -7.426 14.935 1.00 43.47 87 PRO A CA 1
ATOM 661 C C . PRO A 1 87 ? -7.096 -8.950 14.720 1.00 43.47 87 PRO A C 1
ATOM 663 O O . PRO A 1 87 ? -6.202 -9.432 14.016 1.00 43.47 87 PRO A O 1
ATOM 666 N N . PRO A 1 88 ? -7.938 -9.745 15.404 1.00 45.00 88 PRO A N 1
ATOM 667 C CA . PRO A 1 88 ? -7.838 -11.205 15.384 1.00 45.00 88 PRO A CA 1
ATOM 668 C C . PRO A 1 88 ? -7.963 -11.807 13.974 1.00 45.00 88 PRO A C 1
ATOM 670 O O . PRO A 1 88 ? -7.434 -12.887 13.732 1.00 45.00 88 PRO A O 1
ATOM 673 N N . ASP A 1 89 ? -8.590 -11.085 13.053 1.00 45.53 89 ASP A N 1
ATOM 674 C CA . ASP A 1 89 ? -8.728 -11.345 11.619 1.00 45.53 89 ASP A CA 1
ATOM 675 C C . ASP A 1 89 ? -7.417 -11.197 10.824 1.00 45.53 89 ASP A C 1
ATOM 677 O O . ASP A 1 89 ? -7.208 -11.928 9.861 1.00 45.53 89 ASP A O 1
ATOM 681 N N . LEU A 1 90 ? -6.467 -10.369 11.277 1.00 45.31 90 LEU A N 1
ATOM 682 C CA . LEU A 1 90 ? -5.134 -10.245 10.666 1.00 45.31 90 LEU A CA 1
ATOM 683 C C . LEU A 1 90 ? -4.117 -11.288 11.170 1.00 45.31 90 LEU A C 1
ATOM 685 O O . LEU A 1 90 ? -2.960 -11.279 10.746 1.00 45.31 90 LEU A O 1
ATOM 689 N N . ARG A 1 91 ? -4.512 -12.213 12.058 1.00 49.00 91 ARG A N 1
ATOM 690 C CA . ARG A 1 91 ? -3.608 -13.239 12.630 1.00 49.00 91 ARG A CA 1
ATOM 691 C C . ARG A 1 91 ? -3.123 -14.286 11.625 1.00 49.00 91 ARG A C 1
ATOM 693 O O . ARG A 1 91 ? -2.178 -15.008 11.933 1.00 49.00 91 ARG A O 1
ATOM 700 N N . SER A 1 92 ? -3.751 -14.369 10.456 1.00 43.50 92 SER A N 1
ATOM 701 C CA . SER A 1 92 ? -3.468 -15.391 9.442 1.00 43.50 92 SER A CA 1
ATOM 702 C C . SER A 1 92 ? -2.423 -14.961 8.406 1.00 43.50 92 SER A C 1
ATOM 704 O O . SER A 1 92 ? -1.907 -15.813 7.687 1.00 43.50 92 SER A O 1
ATOM 706 N N . ALA A 1 93 ? -2.093 -13.666 8.318 1.00 48.56 93 ALA A N 1
ATOM 707 C CA . ALA A 1 93 ? -1.131 -13.151 7.347 1.00 48.56 93 ALA A CA 1
ATOM 708 C C . ALA A 1 93 ? 0.256 -12.999 7.989 1.00 48.56 93 ALA A C 1
ATOM 710 O O . ALA A 1 93 ? 0.371 -12.412 9.071 1.00 48.56 93 ALA A O 1
ATOM 711 N N . PRO A 1 94 ? 1.332 -13.476 7.348 1.00 52.16 94 PRO A N 1
ATOM 712 C CA . PRO A 1 94 ? 2.655 -13.455 7.940 1.00 52.16 94 PRO A CA 1
ATOM 713 C C . PRO A 1 94 ? 3.205 -12.025 7.899 1.00 52.16 94 PRO A C 1
ATOM 715 O O . PRO A 1 94 ? 3.656 -11.528 6.868 1.00 52.16 94 PRO A O 1
ATOM 718 N N . THR A 1 95 ? 3.075 -11.331 9.024 1.00 55.88 95 THR A N 1
ATOM 719 C CA . THR A 1 95 ? 3.127 -9.873 9.053 1.00 55.88 95 THR A CA 1
ATOM 720 C C . THR A 1 95 ? 3.899 -9.367 10.264 1.00 55.88 95 THR A C 1
ATOM 722 O O . THR A 1 95 ? 3.653 -9.801 11.389 1.00 55.88 95 THR A O 1
ATOM 725 N N . VAL A 1 96 ? 4.796 -8.405 10.050 1.00 63.66 96 VAL A N 1
ATOM 726 C CA . VAL A 1 96 ? 5.487 -7.663 11.112 1.00 63.66 96 VAL A CA 1
ATOM 727 C C . VAL A 1 96 ? 4.917 -6.260 11.201 1.00 63.66 96 VAL A C 1
ATOM 729 O O . VAL A 1 96 ? 4.810 -5.563 10.194 1.00 63.66 96 VAL A O 1
ATOM 732 N N . LEU A 1 97 ? 4.569 -5.840 12.416 1.00 60.88 97 LEU A N 1
ATOM 733 C CA . LEU A 1 97 ? 4.168 -4.468 12.677 1.00 60.88 97 LEU A CA 1
ATOM 734 C C . LEU A 1 97 ? 5.382 -3.637 13.092 1.00 60.88 97 LEU A C 1
ATOM 736 O O . LEU A 1 97 ? 5.982 -3.886 14.137 1.00 60.88 97 LEU A O 1
ATOM 740 N N . CYS A 1 98 ? 5.701 -2.623 12.297 1.00 57.81 98 CYS A N 1
ATOM 741 C CA . CYS A 1 98 ? 6.711 -1.626 12.613 1.00 57.81 98 CYS A CA 1
ATOM 742 C C . CYS A 1 98 ? 6.011 -0.289 12.875 1.00 57.81 98 CYS A C 1
ATOM 744 O O . CYS A 1 98 ? 5.174 0.149 12.086 1.00 57.81 98 CYS A O 1
ATOM 746 N N . HIS A 1 99 ? 6.339 0.370 13.984 1.00 55.47 99 HIS A N 1
ATOM 747 C CA . HIS A 1 99 ? 5.958 1.770 14.146 1.00 55.47 99 HIS A CA 1
ATOM 748 C C . HIS A 1 99 ? 6.946 2.621 13.332 1.00 55.47 99 HIS A C 1
ATOM 750 O O . HIS A 1 99 ? 8.145 2.348 13.398 1.00 55.47 99 HIS A O 1
ATOM 756 N N . PRO A 1 100 ? 6.474 3.604 12.547 1.00 51.41 100 PRO A N 1
ATOM 757 C CA . PRO A 1 100 ? 7.301 4.409 11.654 1.00 51.41 100 PRO A CA 1
ATOM 758 C C . PRO A 1 100 ? 8.327 5.258 12.400 1.00 51.41 100 PRO A C 1
ATOM 760 O O . PRO A 1 100 ? 9.242 5.755 11.758 1.00 51.41 100 PRO A O 1
ATOM 763 N N . GL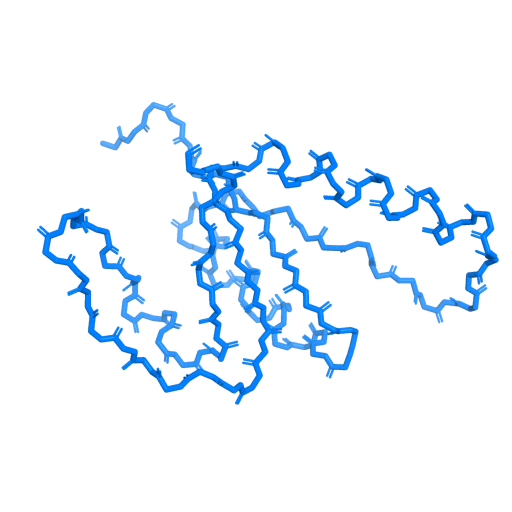N A 1 101 ? 8.220 5.384 13.728 1.00 43.50 101 GLN A N 1
ATOM 764 C CA . GLN A 1 101 ? 9.238 5.980 14.586 1.00 43.50 101 GLN A CA 1
ATOM 765 C C . GLN A 1 101 ? 9.229 5.336 15.981 1.00 43.50 101 GLN A C 1
ATOM 767 O O . GLN A 1 101 ? 8.164 5.018 16.523 1.00 43.50 101 GLN A O 1
ATOM 772 N N . GLY A 1 102 ? 10.429 5.166 16.540 1.00 43.06 102 GLY A N 1
ATOM 773 C CA . GLY A 1 102 ? 10.656 5.245 17.983 1.00 43.06 102 GLY A CA 1
ATOM 774 C C . GLY A 1 102 ? 10.812 6.698 18.409 1.00 43.06 102 GLY A C 1
ATOM 775 O O . GLY A 1 102 ? 11.223 7.511 17.551 1.00 43.06 102 GLY A O 1
#

Sequence (102 aa):
MPDRPEIVCICGSTRFVDEMRAVNRDLTFAGVIVVAPGEADDLITDKQKTALDALHLRKIDLADRVLVVNVNVRLSSPSPRSPRAVPPDLRSAPTVLCHPQG

Secondary structure (DSSP, 8-state):
--SS--EEEEEE-GGGHHHHHHHHHHHHHTTPEEEPPPP--S---HHHHHHHHHHHHHHHHH-SEEEEE-S----PPPPSS---PPPGGGGGS-EEEE-S--

pLDDT: mean 73.69, std 21.62, range [26.22, 96.0]